Protein AF-A0A926AAW7-F1 (afdb_monomer_lite)

Structure (mmCIF, N/CA/C/O backbone):
data_AF-A0A926AAW7-F1
#
_entry.id   AF-A0A926AAW7-F1
#
loop_
_atom_site.group_PDB
_atom_site.id
_atom_site.type_symbol
_atom_site.label_atom_id
_atom_site.label_alt_id
_atom_site.label_comp_id
_atom_site.label_asym_id
_atom_site.label_entity_id
_atom_site.label_seq_id
_atom_site.pdbx_PDB_ins_code
_atom_site.Cartn_x
_atom_site.Cartn_y
_atom_site.Cartn_z
_atom_site.occupancy
_atom_site.B_iso_or_equiv
_atom_site.auth_seq_id
_atom_site.auth_comp_id
_atom_site.auth_asym_id
_atom_site.auth_atom_id
_atom_site.pdbx_PDB_model_num
ATOM 1 N N . MET A 1 1 ? 45.454 62.150 -31.354 1.00 49.00 1 MET A N 1
ATOM 2 C CA . MET A 1 1 ? 44.481 62.419 -30.270 1.00 49.00 1 MET A CA 1
ATOM 3 C C . MET A 1 1 ? 43.302 61.508 -30.570 1.00 49.00 1 MET A C 1
ATOM 5 O O . MET A 1 1 ? 42.735 61.672 -31.632 1.00 49.00 1 MET A O 1
ATOM 9 N N . ASN A 1 2 ? 42.933 60.481 -29.824 1.00 51.72 2 ASN A N 1
ATOM 10 C CA . ASN A 1 2 ? 43.179 60.120 -28.441 1.00 51.72 2 ASN A CA 1
ATOM 11 C C . ASN A 1 2 ? 42.742 58.647 -28.329 1.00 51.72 2 ASN A C 1
ATOM 13 O O . ASN A 1 2 ? 41.608 58.332 -28.687 1.00 51.72 2 ASN A O 1
ATOM 17 N N . GLU A 1 3 ? 43.632 57.764 -27.886 1.00 59.06 3 GLU A N 1
ATOM 18 C CA . GLU A 1 3 ? 43.263 56.408 -27.477 1.00 59.06 3 GLU A CA 1
ATOM 19 C C . GLU A 1 3 ? 42.429 56.535 -26.195 1.00 59.06 3 GLU A C 1
ATOM 21 O O . GLU A 1 3 ? 42.919 57.036 -25.185 1.00 59.06 3 GLU A O 1
ATOM 26 N N . THR A 1 4 ? 41.173 56.097 -26.214 1.00 60.16 4 THR A N 1
ATOM 27 C CA . THR A 1 4 ? 40.383 55.943 -24.983 1.00 60.16 4 THR A CA 1
ATOM 28 C C . THR A 1 4 ? 39.714 54.581 -24.997 1.00 60.16 4 THR A C 1
ATOM 30 O O . THR A 1 4 ? 38.596 54.421 -25.479 1.00 60.16 4 THR A O 1
ATOM 33 N N . ILE A 1 5 ? 40.442 53.591 -24.481 1.00 65.50 5 ILE A N 1
ATOM 34 C CA . ILE A 1 5 ? 39.928 52.258 -24.162 1.00 65.50 5 ILE A CA 1
ATOM 35 C C . ILE A 1 5 ? 39.313 52.337 -22.750 1.00 65.50 5 ILE A C 1
ATOM 37 O O . ILE A 1 5 ? 40.022 52.713 -21.814 1.00 65.50 5 ILE A O 1
ATOM 41 N N . PRO A 1 6 ? 38.015 52.034 -22.561 1.00 69.62 6 PRO A N 1
ATOM 42 C CA . PRO A 1 6 ? 37.377 52.073 -21.245 1.00 69.62 6 PRO A CA 1
ATOM 43 C C . PRO A 1 6 ? 37.804 50.888 -20.350 1.00 69.62 6 PRO A C 1
ATOM 45 O O . PRO A 1 6 ? 38.154 49.822 -20.862 1.00 69.62 6 PRO A O 1
ATOM 48 N N . PRO A 1 7 ? 37.756 51.036 -19.010 1.00 62.03 7 PRO A N 1
ATOM 49 C CA . PRO A 1 7 ? 38.199 50.002 -18.077 1.00 62.03 7 PRO A CA 1
ATOM 50 C C . PRO A 1 7 ? 37.224 48.817 -18.031 1.00 62.03 7 PRO A C 1
ATOM 52 O O . PRO A 1 7 ? 36.041 48.969 -17.724 1.00 62.03 7 PRO A O 1
ATOM 55 N N . ILE A 1 8 ? 37.736 47.612 -18.285 1.00 57.56 8 ILE A N 1
ATOM 56 C CA . ILE A 1 8 ? 37.006 46.355 -18.086 1.00 57.56 8 ILE A CA 1
ATOM 57 C C . ILE A 1 8 ? 36.943 46.013 -16.590 1.00 57.56 8 ILE A C 1
ATOM 59 O O . ILE A 1 8 ? 37.922 45.586 -15.985 1.00 57.56 8 ILE A O 1
ATOM 63 N N . SER A 1 9 ? 35.768 46.213 -15.992 1.00 62.84 9 SER A N 1
ATOM 64 C CA . SER A 1 9 ? 35.434 45.780 -14.631 1.00 62.84 9 SER A CA 1
ATOM 65 C C . SER A 1 9 ? 35.104 44.283 -14.622 1.00 62.84 9 SER A C 1
ATOM 67 O O . SER A 1 9 ? 34.090 43.868 -15.183 1.00 62.84 9 SER A O 1
ATOM 69 N N . SER A 1 10 ? 35.948 43.455 -13.997 1.00 51.59 10 SER A N 1
ATOM 70 C CA . SER A 1 10 ? 35.697 42.018 -13.820 1.00 51.59 10 SER A CA 1
ATOM 71 C C . SER A 1 10 ? 35.106 41.740 -12.436 1.00 51.59 10 SER A C 1
ATOM 73 O O . SER A 1 10 ? 35.827 41.438 -11.485 1.00 51.59 10 SER A O 1
ATOM 75 N N . ASN A 1 11 ? 33.784 41.832 -12.308 1.00 58.19 11 ASN A N 1
ATOM 76 C CA . ASN A 1 11 ? 33.077 41.358 -11.121 1.00 58.19 11 ASN A CA 1
ATOM 77 C C . ASN A 1 11 ? 32.622 39.912 -11.388 1.00 58.19 11 ASN A C 1
ATOM 79 O O . ASN A 1 11 ? 31.661 39.694 -12.125 1.00 58.19 11 ASN A O 1
ATOM 83 N N . ALA A 1 12 ? 33.347 38.918 -10.867 1.00 51.50 12 ALA A N 1
ATOM 84 C CA . ALA A 1 12 ? 32.986 37.508 -11.032 1.00 51.50 12 ALA A CA 1
ATOM 85 C C . ALA A 1 12 ? 31.943 37.104 -9.966 1.00 51.50 12 ALA A C 1
ATOM 87 O O . ALA A 1 12 ? 32.249 37.169 -8.774 1.00 51.50 12 ALA A O 1
ATOM 88 N N . PRO A 1 13 ? 30.714 36.698 -10.340 1.00 48.50 13 PRO A N 1
ATOM 89 C CA . PRO A 1 13 ? 29.691 36.316 -9.371 1.00 48.50 13 PRO A CA 1
ATOM 90 C C . PRO A 1 13 ? 29.971 34.929 -8.773 1.00 48.50 13 PRO A C 1
ATOM 92 O O . PRO A 1 13 ? 30.281 33.976 -9.489 1.00 48.50 13 PRO A O 1
ATOM 95 N N . THR A 1 14 ? 29.822 34.799 -7.451 1.00 49.03 14 THR A N 1
ATOM 96 C CA . THR A 1 14 ? 29.932 33.519 -6.740 1.00 49.03 14 THR A CA 1
ATOM 97 C C . THR A 1 14 ? 28.691 32.650 -6.991 1.00 49.03 14 THR A C 1
ATOM 99 O O . THR A 1 14 ? 27.561 33.109 -6.788 1.00 49.03 14 THR A O 1
ATOM 102 N N . PRO A 1 15 ? 28.852 31.389 -7.436 1.00 43.06 15 PRO A N 1
ATOM 103 C CA . PRO A 1 15 ? 27.721 30.544 -7.792 1.00 43.06 15 PRO A CA 1
ATOM 104 C C . PRO A 1 15 ? 27.010 30.032 -6.535 1.00 43.06 15 PRO A C 1
ATOM 106 O O . PRO A 1 15 ? 27.546 29.226 -5.777 1.00 43.06 15 PRO A O 1
ATOM 109 N N . LYS A 1 16 ? 25.768 30.478 -6.328 1.00 46.03 16 LYS A N 1
ATOM 110 C CA . LYS A 1 16 ? 24.816 29.814 -5.430 1.00 46.03 16 LYS A CA 1
ATOM 111 C C . LYS A 1 16 ? 24.106 28.735 -6.238 1.00 46.03 16 LYS A C 1
ATOM 113 O O . LYS A 1 16 ? 23.589 29.032 -7.316 1.00 46.03 16 LYS A O 1
ATOM 118 N N . THR A 1 17 ? 24.100 27.494 -5.750 1.00 50.31 17 THR A N 1
ATOM 119 C CA . THR A 1 17 ? 23.393 26.399 -6.421 1.00 50.31 17 THR A CA 1
ATOM 120 C C . THR A 1 17 ? 21.917 26.758 -6.511 1.00 50.31 17 THR A C 1
ATOM 122 O O . THR A 1 17 ? 21.224 26.977 -5.518 1.00 50.31 17 THR A O 1
ATOM 125 N N . SER A 1 18 ? 21.457 26.923 -7.745 1.00 57.91 18 SER A N 1
ATOM 126 C CA . SER A 1 18 ? 20.104 27.353 -8.039 1.00 57.91 18 SER A CA 1
ATOM 127 C C . SER A 1 18 ? 19.141 26.243 -7.641 1.00 57.91 18 SER A C 1
ATOM 129 O O . SER A 1 18 ? 19.350 25.077 -7.971 1.00 57.91 18 SER A O 1
ATOM 131 N N . ALA A 1 19 ? 18.053 26.599 -6.953 1.00 54.19 19 ALA A N 1
ATOM 132 C CA . ALA A 1 19 ? 17.000 25.652 -6.591 1.00 54.19 19 ALA A CA 1
ATOM 133 C C . ALA A 1 19 ? 16.500 24.862 -7.820 1.00 54.19 19 ALA A C 1
ATOM 135 O O . ALA A 1 19 ? 16.151 23.694 -7.694 1.00 54.19 19 ALA A O 1
ATOM 136 N N . LEU A 1 20 ? 16.571 25.450 -9.024 1.00 53.53 20 LEU A N 1
ATOM 137 C CA . LEU A 1 20 ? 16.305 24.772 -10.297 1.00 53.53 20 LEU A CA 1
ATOM 138 C C . LEU A 1 20 ? 17.174 23.530 -10.554 1.00 53.53 20 LEU A C 1
ATOM 140 O O . LEU A 1 20 ? 16.688 22.599 -11.184 1.00 53.53 20 LEU A O 1
ATOM 144 N N . ALA A 1 21 ? 18.422 23.488 -10.084 1.00 49.34 21 ALA A N 1
ATOM 145 C CA . ALA A 1 21 ? 19.291 22.320 -10.228 1.00 49.34 21 ALA A CA 1
ATOM 146 C C . ALA A 1 21 ? 18.891 21.181 -9.272 1.00 49.34 21 ALA A C 1
ATOM 148 O O . ALA A 1 21 ? 18.984 20.008 -9.619 1.00 49.34 21 ALA A O 1
ATOM 149 N N . ILE A 1 22 ? 18.384 21.518 -8.081 1.00 62.69 22 ILE A N 1
ATOM 150 C CA . ILE A 1 22 ? 17.811 20.535 -7.147 1.00 62.69 22 ILE A CA 1
ATOM 151 C C . ILE A 1 22 ? 16.493 20.002 -7.721 1.00 62.69 22 ILE A C 1
ATOM 153 O O . ILE A 1 22 ? 16.264 18.795 -7.738 1.00 62.69 22 ILE A O 1
ATOM 157 N N . TRP A 1 23 ? 15.659 20.882 -8.279 1.00 54.69 23 TRP A N 1
ATOM 158 C CA . TRP A 1 23 ? 14.425 20.486 -8.952 1.00 54.69 23 TRP A CA 1
ATOM 159 C C . TRP A 1 23 ? 14.676 19.684 -10.237 1.00 54.69 23 TRP A C 1
ATOM 161 O O . TRP A 1 23 ? 13.927 18.747 -10.494 1.00 54.69 23 TRP A O 1
ATOM 171 N N . SER A 1 24 ? 15.736 19.955 -11.009 1.00 58.59 24 SER A N 1
ATOM 172 C CA . SER A 1 24 ? 16.095 19.139 -12.181 1.00 58.59 24 SER A CA 1
ATOM 173 C C . SER A 1 24 ? 16.649 17.767 -11.793 1.00 58.59 24 SER A C 1
ATOM 175 O O . SER A 1 24 ? 16.398 16.796 -12.503 1.00 58.59 24 SER A O 1
ATOM 177 N N . LEU A 1 25 ? 17.319 17.655 -10.641 1.00 53.34 25 LEU A N 1
ATOM 178 C CA . LEU A 1 25 ? 17.746 16.375 -10.078 1.00 53.34 25 LEU A CA 1
ATOM 179 C C . LEU A 1 25 ? 16.541 15.547 -9.604 1.00 53.34 25 LEU A C 1
ATOM 181 O O . LEU A 1 25 ? 16.430 14.373 -9.949 1.00 53.34 25 LEU A O 1
ATOM 185 N N . VAL A 1 26 ? 15.599 16.160 -8.879 1.00 61.38 26 VAL A N 1
ATOM 186 C CA . VAL A 1 26 ? 14.383 15.489 -8.383 1.00 61.38 26 VAL A CA 1
ATOM 187 C C . VAL A 1 26 ? 13.452 15.097 -9.536 1.00 61.38 26 VAL A C 1
ATOM 189 O O . VAL A 1 26 ? 12.976 13.964 -9.576 1.00 61.38 26 VAL A O 1
ATOM 192 N N . LEU A 1 27 ? 13.253 15.979 -10.523 1.00 56.03 27 LEU A N 1
ATOM 193 C CA . LEU A 1 27 ? 12.514 15.666 -11.752 1.00 56.03 27 LEU A CA 1
ATOM 194 C C . LEU A 1 27 ? 13.249 14.638 -12.617 1.00 56.03 27 LEU A C 1
ATOM 196 O O . LEU A 1 27 ? 12.598 13.810 -13.241 1.00 56.03 27 LEU A O 1
ATOM 200 N N . GLY A 1 28 ? 14.583 14.640 -12.627 1.00 59.56 28 GLY A N 1
ATOM 201 C CA . GLY A 1 28 ? 15.397 13.627 -13.296 1.00 59.56 28 GLY A CA 1
ATOM 202 C C . GLY A 1 28 ? 15.200 12.234 -12.696 1.00 59.56 28 GLY A C 1
ATOM 203 O O . GLY A 1 28 ? 14.979 11.278 -13.433 1.00 59.56 28 GLY A O 1
ATOM 204 N N . VAL A 1 29 ? 15.187 12.118 -11.365 1.00 59.72 29 VAL A N 1
ATOM 205 C CA . VAL A 1 29 ? 14.943 10.851 -10.651 1.00 59.72 29 VAL A CA 1
ATOM 206 C C . VAL A 1 29 ? 13.483 10.399 -10.788 1.00 59.72 29 VAL A C 1
ATOM 208 O O . VAL A 1 29 ? 13.231 9.229 -11.076 1.00 59.72 29 VAL A O 1
ATOM 211 N N . LEU A 1 30 ? 12.514 11.316 -10.677 1.00 56.84 30 LEU A N 1
ATOM 212 C CA . LEU A 1 30 ? 11.093 11.024 -10.921 1.00 56.84 30 LEU A CA 1
ATOM 213 C C . LEU A 1 30 ? 10.826 10.633 -12.385 1.00 56.84 30 LEU A C 1
ATOM 215 O O . LEU A 1 30 ? 10.019 9.741 -12.640 1.00 56.84 30 LEU A O 1
ATOM 219 N N . SER A 1 31 ? 11.536 11.235 -13.344 1.00 61.53 31 SER A N 1
ATOM 220 C CA . SER A 1 31 ? 11.507 10.859 -14.765 1.00 61.53 31 SER A CA 1
ATOM 221 C C . SER A 1 31 ? 12.069 9.453 -14.987 1.00 61.53 31 SER A C 1
ATOM 223 O O . SER A 1 31 ? 11.506 8.662 -15.741 1.00 61.53 31 SER A O 1
ATOM 225 N N . LEU A 1 32 ? 13.121 9.077 -14.263 1.00 57.56 32 LEU A N 1
ATOM 226 C CA . LEU A 1 32 ? 13.725 7.750 -14.376 1.00 57.56 32 LEU A CA 1
ATOM 227 C C . LEU A 1 32 ? 12.809 6.639 -13.836 1.00 57.56 32 LEU A C 1
ATOM 229 O O . LEU A 1 32 ? 12.783 5.537 -14.385 1.00 57.56 32 LEU A O 1
ATOM 233 N N . VAL A 1 33 ? 12.014 6.937 -12.807 1.00 62.16 33 VAL A N 1
ATOM 234 C CA . VAL A 1 33 ? 11.102 5.976 -12.165 1.00 62.16 33 VAL A CA 1
ATOM 235 C C . VAL A 1 33 ? 9.720 5.938 -12.834 1.00 62.16 33 VAL A C 1
ATOM 237 O O . VAL A 1 33 ? 9.129 4.869 -12.940 1.00 62.16 33 VAL A O 1
ATOM 240 N N . CYS A 1 34 ? 9.214 7.068 -13.338 1.00 53.53 34 CYS A N 1
ATOM 241 C CA . CYS A 1 34 ? 7.868 7.162 -13.922 1.00 53.53 34 CYS A CA 1
ATOM 242 C C . CYS A 1 34 ? 7.856 7.082 -15.466 1.00 53.53 34 CYS A C 1
ATOM 244 O O . CYS A 1 34 ? 6.837 6.747 -16.066 1.00 53.53 34 CYS A O 1
ATOM 246 N N . CYS A 1 35 ? 8.986 7.348 -16.135 1.00 55.28 35 CYS A N 1
ATOM 247 C CA . CYS A 1 35 ? 9.081 7.427 -17.597 1.00 55.28 35 CYS A CA 1
ATOM 248 C C . CYS A 1 35 ? 9.991 6.370 -18.243 1.00 55.28 35 CYS A C 1
ATOM 250 O O . CYS A 1 35 ? 10.025 6.298 -19.461 1.00 55.28 35 CYS A O 1
ATOM 252 N N . SER A 1 36 ? 10.701 5.504 -17.518 1.00 61.09 36 SER A N 1
ATOM 253 C CA . SER A 1 36 ? 11.589 4.508 -18.157 1.00 61.09 36 SER A CA 1
ATOM 254 C C . SER A 1 36 ? 10.846 3.508 -19.055 1.00 61.09 36 SER A C 1
ATOM 256 O O . SER A 1 36 ? 11.377 3.120 -20.090 1.00 61.09 36 SER A O 1
ATOM 258 N N . ILE A 1 37 ? 9.589 3.168 -18.754 1.00 58.25 37 ILE A N 1
ATOM 259 C CA . ILE A 1 37 ? 8.759 2.340 -19.648 1.00 58.25 37 ILE A CA 1
ATOM 260 C C . ILE A 1 37 ? 8.194 3.174 -20.815 1.00 58.25 37 ILE A C 1
ATOM 262 O O . ILE A 1 37 ? 8.219 2.734 -21.963 1.00 58.25 37 ILE A O 1
ATOM 266 N N . PHE A 1 38 ? 7.734 4.403 -20.552 1.00 58.12 38 PHE A N 1
ATOM 267 C CA . PHE A 1 38 ? 7.051 5.240 -21.551 1.00 58.12 38 PHE A CA 1
ATOM 268 C C . PHE A 1 38 ? 7.977 6.069 -22.454 1.00 58.12 38 PHE A C 1
ATOM 270 O O . PHE A 1 38 ? 7.582 6.391 -23.567 1.00 58.12 38 PHE A O 1
ATOM 277 N N . ALA A 1 39 ? 9.196 6.391 -22.026 1.00 59.41 39 ALA A N 1
ATOM 278 C CA . ALA A 1 39 ? 10.195 7.158 -22.777 1.00 59.41 39 ALA A CA 1
ATOM 279 C C . ALA A 1 39 ? 11.191 6.257 -23.525 1.00 59.41 39 ALA A C 1
ATOM 281 O O . ALA A 1 39 ? 11.714 6.656 -24.569 1.00 59.41 39 ALA A O 1
ATOM 282 N N . ALA A 1 40 ? 11.401 5.019 -23.061 1.00 63.50 40 ALA A N 1
ATOM 283 C CA . ALA A 1 40 ? 12.191 4.032 -23.795 1.00 63.50 40 ALA A CA 1
ATOM 284 C C . ALA A 1 40 ? 11.564 3.707 -25.156 1.00 63.50 40 ALA A C 1
ATOM 286 O O . ALA A 1 40 ? 12.272 3.611 -26.156 1.00 63.50 40 ALA A O 1
ATOM 287 N N . VAL A 1 41 ? 10.233 3.600 -25.218 1.00 70.38 41 VAL A N 1
ATOM 288 C CA . VAL A 1 41 ? 9.515 3.273 -26.456 1.00 70.38 41 VAL A CA 1
ATOM 289 C C . VAL A 1 41 ? 9.727 4.353 -27.540 1.00 70.38 41 VAL A C 1
ATOM 291 O O . VAL A 1 41 ? 10.230 4.007 -28.611 1.00 70.38 41 VAL A O 1
ATOM 294 N N . PRO A 1 42 ? 9.476 5.658 -27.299 1.00 68.81 42 PRO A N 1
ATOM 295 C CA . PRO A 1 42 ? 9.828 6.730 -28.230 1.00 68.81 42 PRO A CA 1
ATOM 296 C C . PRO A 1 42 ? 11.318 6.778 -28.569 1.00 68.81 42 PRO A C 1
ATOM 298 O O . PRO A 1 42 ? 11.657 6.984 -29.731 1.00 68.81 42 PRO A O 1
ATOM 301 N N . GLY A 1 43 ? 12.208 6.558 -27.594 1.00 67.62 43 GLY A N 1
ATOM 302 C CA . GLY A 1 43 ? 13.658 6.553 -27.814 1.00 67.62 43 GLY A CA 1
ATOM 303 C C . GLY A 1 43 ? 14.104 5.473 -28.803 1.00 67.62 43 GLY A C 1
ATOM 304 O O . GLY A 1 43 ? 14.821 5.762 -29.763 1.00 67.62 43 GLY A O 1
ATOM 305 N N . VAL A 1 44 ? 13.605 4.244 -28.640 1.00 76.81 44 VAL A N 1
ATOM 306 C CA . VAL A 1 44 ? 13.887 3.119 -29.546 1.00 76.81 44 VAL A CA 1
ATOM 307 C C . VAL A 1 44 ? 13.284 3.362 -30.934 1.00 76.81 44 VAL A C 1
ATOM 309 O O . VAL A 1 44 ? 13.948 3.109 -31.944 1.00 76.81 44 VAL A O 1
ATOM 312 N N . ILE A 1 45 ? 12.062 3.904 -31.006 1.00 79.38 45 ILE A N 1
ATOM 313 C CA . ILE A 1 45 ? 11.384 4.219 -32.275 1.00 79.38 45 ILE A CA 1
ATOM 314 C C . ILE A 1 45 ? 12.130 5.325 -33.038 1.00 79.38 45 ILE A C 1
ATOM 316 O O . ILE A 1 45 ? 12.408 5.182 -34.233 1.00 79.38 45 ILE A O 1
ATOM 320 N N . CYS A 1 46 ? 12.480 6.423 -32.364 1.00 80.44 46 CYS A N 1
ATOM 321 C CA . CYS A 1 46 ? 13.223 7.536 -32.951 1.00 80.44 46 CYS A CA 1
ATOM 322 C C . CYS A 1 46 ? 14.627 7.106 -33.389 1.00 80.44 46 CYS A C 1
ATOM 324 O O . CYS A 1 46 ? 15.059 7.485 -34.478 1.00 80.44 46 CYS A O 1
ATOM 326 N N . GLY A 1 47 ? 15.300 6.255 -32.608 1.00 76.00 47 GLY A N 1
ATOM 327 C CA . GLY A 1 47 ? 16.608 5.705 -32.963 1.00 76.00 47 GLY A CA 1
ATOM 328 C C . GLY A 1 47 ? 16.574 4.866 -34.245 1.00 76.00 47 GLY A C 1
ATOM 329 O O . GLY A 1 47 ? 17.386 5.086 -35.144 1.00 76.00 47 GLY A O 1
ATOM 330 N N . HIS A 1 48 ? 15.585 3.978 -34.405 1.00 83.50 48 HIS A N 1
ATOM 331 C CA . HIS A 1 48 ? 15.428 3.196 -35.641 1.00 83.50 48 HIS A CA 1
ATOM 332 C C . HIS A 1 48 ? 15.083 4.074 -36.853 1.00 83.50 48 HIS A C 1
ATOM 334 O O . HIS A 1 48 ? 15.633 3.870 -37.938 1.00 83.50 48 HIS A O 1
ATOM 340 N N . LYS A 1 49 ? 14.223 5.092 -36.686 1.00 82.19 49 LYS A N 1
ATOM 341 C CA . LYS A 1 49 ? 13.910 6.049 -37.764 1.00 82.19 49 LYS A CA 1
ATOM 342 C C . LYS A 1 49 ? 15.127 6.885 -38.168 1.00 82.19 49 LYS A C 1
ATOM 344 O O . LYS A 1 49 ? 15.321 7.114 -39.361 1.00 82.19 49 LYS A O 1
ATOM 349 N N . ALA A 1 50 ? 15.959 7.304 -37.215 1.00 79.69 50 ALA A N 1
ATOM 350 C CA . ALA A 1 50 ? 17.210 8.008 -37.494 1.00 79.69 50 ALA A CA 1
ATOM 351 C C . ALA A 1 50 ? 18.183 7.123 -38.290 1.00 79.69 50 ALA A C 1
ATOM 353 O O . ALA A 1 50 ? 18.690 7.550 -39.327 1.00 79.69 50 ALA A O 1
ATOM 354 N N . LEU A 1 51 ? 18.357 5.860 -37.886 1.00 79.62 51 LEU A N 1
ATOM 355 C CA . LEU A 1 51 ? 19.162 4.883 -38.627 1.00 79.62 51 LEU A CA 1
ATOM 356 C C . LEU A 1 51 ? 18.625 4.619 -40.040 1.00 79.62 51 LEU A C 1
ATOM 358 O O . LEU A 1 51 ? 19.412 4.539 -40.983 1.00 79.62 51 LEU A O 1
ATOM 362 N N . SER A 1 52 ? 17.302 4.545 -40.213 1.00 82.62 52 SER A N 1
ATOM 363 C CA . SER A 1 52 ? 16.687 4.405 -41.537 1.00 82.62 52 SER A CA 1
ATOM 364 C C . SER A 1 52 ? 16.922 5.630 -42.426 1.00 82.62 52 SER A C 1
ATOM 366 O O . SER A 1 52 ? 17.152 5.463 -43.621 1.00 82.62 52 SER A O 1
ATOM 368 N N . ARG A 1 53 ? 16.886 6.852 -41.874 1.00 82.44 53 ARG A N 1
ATOM 369 C CA . ARG A 1 53 ? 17.175 8.085 -42.628 1.00 82.44 53 ARG A CA 1
ATOM 370 C C . ARG A 1 53 ? 18.640 8.156 -43.056 1.00 82.44 53 ARG A C 1
ATOM 372 O O . ARG A 1 53 ? 18.889 8.441 -44.219 1.00 82.44 53 ARG A O 1
ATOM 379 N N . ILE A 1 54 ? 19.573 7.820 -42.161 1.00 83.31 54 ILE A N 1
ATOM 380 C CA . ILE A 1 54 ? 21.020 7.791 -42.453 1.00 83.31 54 ILE A CA 1
ATOM 381 C C . ILE A 1 54 ? 21.352 6.729 -43.515 1.00 83.31 54 ILE A C 1
ATOM 383 O O . ILE A 1 54 ? 22.175 6.955 -44.397 1.00 83.31 54 ILE A O 1
ATOM 387 N N . LYS A 1 55 ? 20.692 5.563 -43.476 1.00 81.38 55 LYS A N 1
ATOM 388 C CA . LYS A 1 55 ? 20.878 4.523 -44.502 1.00 81.38 55 LYS A CA 1
ATOM 389 C C . LYS A 1 55 ? 20.382 4.976 -45.883 1.00 81.38 55 LYS A C 1
ATOM 391 O O . LYS A 1 55 ? 21.014 4.655 -46.883 1.00 81.38 55 LYS A O 1
ATOM 396 N N . ASN A 1 56 ? 19.274 5.718 -45.937 1.00 87.44 56 ASN A N 1
ATOM 397 C CA . ASN A 1 56 ? 18.636 6.138 -47.190 1.00 87.44 56 ASN A CA 1
ATOM 398 C C . ASN A 1 56 ? 19.169 7.472 -47.745 1.00 87.44 56 ASN A C 1
ATOM 400 O O . ASN A 1 56 ? 18.765 7.880 -48.829 1.00 87.44 56 ASN A O 1
ATOM 404 N N . SER A 1 57 ? 20.064 8.164 -47.037 1.00 81.12 57 SER A N 1
ATOM 405 C CA . SER A 1 57 ? 20.507 9.518 -47.392 1.00 81.12 57 SER A CA 1
ATOM 406 C C . SER A 1 57 ? 21.668 9.600 -48.388 1.00 81.12 57 SER A C 1
ATOM 408 O O . SER A 1 57 ? 22.217 10.681 -48.549 1.00 81.12 57 SER A O 1
ATOM 410 N N . MET A 1 58 ? 22.082 8.496 -49.026 1.00 77.25 58 MET A N 1
ATOM 411 C CA . MET A 1 58 ? 23.163 8.461 -50.036 1.00 77.25 58 MET A CA 1
ATOM 412 C C . MET A 1 58 ? 24.421 9.286 -49.662 1.00 77.25 58 MET A C 1
ATOM 414 O O . MET A 1 58 ? 24.990 9.975 -50.501 1.00 77.25 58 MET A O 1
ATOM 418 N N . GLY A 1 59 ? 24.840 9.249 -48.390 1.00 77.56 59 GLY A N 1
ATOM 419 C CA . GLY A 1 59 ? 26.022 9.973 -47.890 1.00 77.56 59 GLY A CA 1
ATOM 420 C C . GLY A 1 59 ? 25.798 11.418 -47.413 1.00 77.56 59 GLY A C 1
ATOM 421 O O . GLY A 1 59 ? 26.751 12.039 -46.962 1.00 77.56 59 GLY A O 1
ATOM 422 N N . ILE A 1 60 ? 24.569 11.950 -47.458 1.00 77.12 60 ILE A N 1
ATOM 423 C CA . ILE A 1 60 ? 24.251 13.334 -47.040 1.00 77.12 60 ILE A CA 1
ATOM 424 C C . ILE A 1 60 ? 24.200 13.494 -45.509 1.00 77.12 60 ILE A C 1
ATOM 426 O O . ILE A 1 60 ? 24.521 14.558 -44.987 1.00 77.12 60 ILE A O 1
ATOM 430 N N . LEU A 1 61 ? 23.777 12.459 -44.773 1.00 79.88 61 LEU A N 1
ATOM 431 C CA . LEU A 1 61 ? 23.714 12.478 -43.309 1.00 79.88 61 LEU A CA 1
ATOM 432 C C . LEU A 1 61 ? 24.815 11.592 -42.714 1.00 79.88 61 LEU A C 1
ATOM 434 O O . LEU A 1 61 ? 24.877 10.395 -42.998 1.00 79.88 61 LEU A O 1
ATOM 438 N N . GLU A 1 62 ? 25.630 12.166 -41.832 1.00 79.94 62 GLU A N 1
ATOM 439 C CA . GLU A 1 62 ? 26.595 11.454 -40.988 1.00 79.94 62 GLU A CA 1
ATOM 440 C C . GLU A 1 62 ? 26.019 11.247 -39.569 1.00 79.94 62 GLU A C 1
ATOM 442 O O . GLU A 1 62 ? 25.016 11.857 -39.201 1.00 79.94 62 GLU A O 1
ATOM 447 N N . GLY A 1 63 ? 26.610 10.364 -38.755 1.00 80.44 63 GLY A N 1
ATOM 448 C CA . GLY A 1 63 ? 26.162 10.132 -37.367 1.00 80.44 63 GLY A CA 1
ATOM 449 C C . GLY A 1 63 ? 25.634 8.727 -37.064 1.00 80.44 63 GLY A C 1
ATOM 450 O O . GLY A 1 63 ? 25.004 8.505 -36.030 1.00 80.44 63 GLY A O 1
ATOM 451 N N . ARG A 1 64 ? 25.921 7.737 -37.921 1.00 80.94 64 ARG A N 1
ATOM 452 C CA . ARG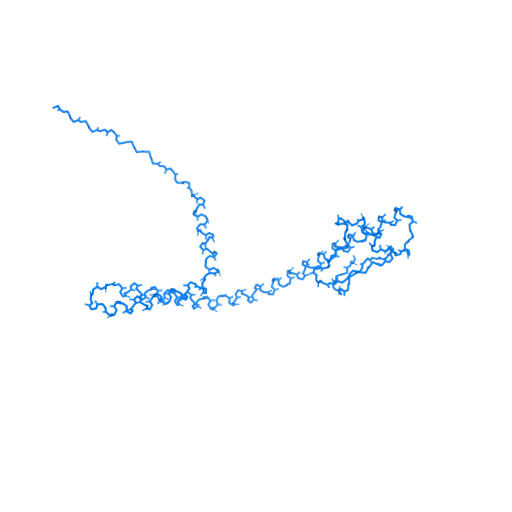 A 1 64 ? 25.539 6.331 -37.688 1.00 80.94 64 ARG A CA 1
ATOM 453 C C . ARG A 1 64 ? 26.066 5.788 -36.353 1.00 80.94 64 ARG A C 1
ATOM 455 O O . ARG A 1 64 ? 25.333 5.090 -35.660 1.00 80.94 64 ARG A O 1
ATOM 462 N N . GLY A 1 65 ? 27.301 6.134 -35.979 1.00 83.38 65 GLY A N 1
ATOM 463 C CA . GLY A 1 65 ? 27.889 5.741 -34.692 1.00 83.38 65 GLY A CA 1
ATOM 464 C C . GLY A 1 65 ? 27.122 6.307 -33.494 1.00 83.38 65 GLY A C 1
ATOM 465 O O . GLY A 1 65 ? 26.852 5.576 -32.545 1.00 83.38 65 GLY A O 1
ATOM 466 N N . LEU A 1 66 ? 26.685 7.568 -33.588 1.00 81.69 66 LEU A N 1
ATOM 467 C CA . LEU A 1 66 ? 25.893 8.242 -32.555 1.00 81.69 66 LEU A CA 1
ATOM 468 C C . LEU A 1 66 ? 24.486 7.635 -32.414 1.00 81.69 66 LEU A C 1
ATOM 470 O O . LEU A 1 66 ? 23.987 7.458 -31.306 1.00 81.69 66 LEU A O 1
ATOM 474 N N . ALA A 1 67 ? 23.850 7.261 -33.529 1.00 76.25 67 ALA A N 1
ATOM 475 C CA . ALA A 1 67 ? 22.550 6.590 -33.496 1.00 76.25 67 ALA A CA 1
ATOM 476 C C . ALA A 1 67 ? 22.637 5.176 -32.883 1.00 76.25 67 ALA A C 1
ATOM 478 O O . ALA A 1 67 ? 21.758 4.775 -32.120 1.00 76.25 67 ALA A O 1
ATOM 479 N N . ILE A 1 68 ? 23.705 4.427 -33.181 1.00 84.88 68 ILE A N 1
ATOM 480 C C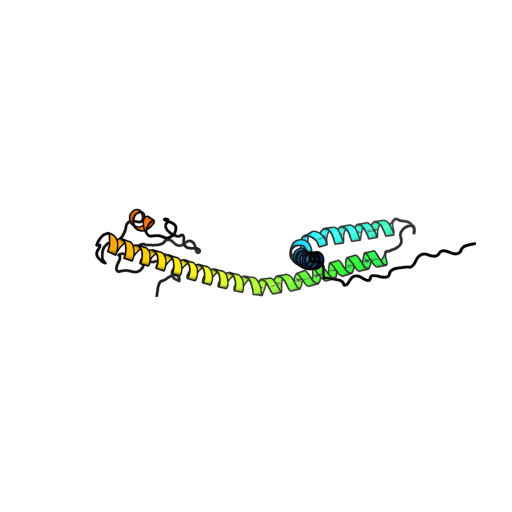A . ILE A 1 68 ? 23.929 3.085 -32.621 1.00 84.88 68 ILE A CA 1
ATOM 481 C C . ILE A 1 68 ? 24.234 3.164 -31.121 1.00 84.88 68 ILE A C 1
ATOM 483 O O . ILE A 1 68 ? 23.644 2.405 -30.355 1.00 84.88 68 ILE A O 1
ATOM 487 N N . SER A 1 69 ? 25.091 4.089 -30.675 1.00 84.56 69 SER A N 1
ATOM 488 C CA . SER A 1 69 ? 25.401 4.238 -29.246 1.00 84.56 69 SER A CA 1
ATOM 489 C C . SER A 1 69 ? 24.165 4.627 -28.424 1.00 84.56 69 SER A C 1
ATOM 491 O O . SER A 1 69 ? 23.964 4.090 -27.331 1.00 84.56 69 SER A O 1
ATOM 493 N N . GLY A 1 70 ? 23.287 5.474 -28.974 1.00 78.50 70 GLY A N 1
ATOM 494 C CA . GLY A 1 70 ? 21.994 5.820 -28.374 1.00 78.50 70 GLY A CA 1
ATOM 495 C C . GLY A 1 70 ? 21.054 4.618 -28.216 1.00 78.50 70 GLY A C 1
ATOM 496 O O . GLY A 1 70 ? 20.472 4.421 -27.146 1.00 78.50 70 GLY A O 1
ATOM 497 N N . LEU A 1 71 ? 20.941 3.769 -29.244 1.00 80.50 71 LEU A N 1
ATOM 498 C CA . LEU A 1 71 ? 20.150 2.535 -29.167 1.00 80.50 71 LEU A CA 1
ATOM 499 C C . LEU A 1 71 ? 20.737 1.527 -28.172 1.00 80.50 71 LEU A C 1
ATOM 501 O O . LEU A 1 71 ? 19.994 0.975 -27.364 1.00 80.50 71 LEU A O 1
ATOM 505 N N . VAL A 1 72 ? 22.055 1.310 -28.191 1.00 88.19 72 VAL A N 1
ATOM 506 C CA . VAL A 1 72 ? 22.730 0.367 -27.282 1.00 88.19 72 VAL A CA 1
ATOM 507 C C . VAL A 1 72 ? 22.566 0.798 -25.824 1.00 88.19 72 VAL A C 1
ATOM 509 O O . VAL A 1 72 ? 22.199 -0.024 -24.988 1.00 88.19 72 VAL A O 1
ATOM 512 N N . THR A 1 73 ? 22.752 2.086 -25.521 1.00 84.88 73 THR A N 1
ATOM 513 C CA . THR A 1 73 ? 22.560 2.621 -24.160 1.00 84.88 73 THR A CA 1
ATOM 514 C C . THR A 1 73 ? 21.110 2.449 -23.697 1.00 84.88 73 THR A C 1
ATOM 516 O O . THR A 1 73 ? 20.866 2.085 -22.548 1.00 84.88 73 THR A O 1
ATOM 519 N N . SER A 1 74 ? 20.143 2.631 -24.605 1.00 79.62 74 SER A N 1
ATOM 520 C CA . SER A 1 74 ? 18.718 2.425 -24.316 1.00 79.62 74 SER A CA 1
ATOM 521 C C . SER A 1 74 ? 18.397 0.957 -24.013 1.00 79.62 74 SER A C 1
ATOM 523 O O . SER A 1 74 ? 17.758 0.670 -23.004 1.00 79.62 74 SER A O 1
ATOM 525 N N . TYR A 1 75 ? 18.875 0.013 -24.832 1.00 84.38 75 TYR A N 1
ATOM 526 C CA . TYR A 1 75 ? 18.672 -1.420 -24.587 1.00 84.38 75 TYR A CA 1
ATOM 527 C C . TYR A 1 75 ? 19.362 -1.909 -23.317 1.00 84.38 75 TYR A C 1
ATOM 529 O O . TYR A 1 75 ? 18.781 -2.713 -22.593 1.00 84.38 75 TYR A O 1
ATOM 537 N N . LEU A 1 76 ? 20.563 -1.408 -23.013 1.00 88.38 76 LEU A N 1
ATOM 538 C CA . LEU A 1 76 ? 21.249 -1.727 -21.765 1.00 88.38 76 LEU A CA 1
ATOM 539 C C . LEU A 1 76 ? 20.458 -1.218 -20.552 1.00 88.38 76 LEU A C 1
ATOM 541 O O . LEU A 1 76 ? 20.281 -1.955 -19.586 1.00 88.38 76 LEU A O 1
ATOM 545 N N . GLY A 1 77 ? 19.920 0.002 -20.626 1.00 82.69 77 GLY A N 1
ATOM 546 C CA . GLY A 1 77 ? 19.037 0.549 -19.595 1.00 82.69 77 GLY A CA 1
ATOM 547 C C . GLY A 1 77 ? 17.775 -0.293 -19.392 1.00 82.69 77 GLY A C 1
ATOM 548 O O . GLY A 1 77 ? 17.429 -0.604 -18.254 1.00 82.69 77 GLY A O 1
ATOM 549 N N . ILE A 1 78 ? 17.125 -0.727 -20.479 1.00 84.69 78 ILE A N 1
ATOM 550 C CA . ILE A 1 78 ? 15.953 -1.616 -20.416 1.00 84.69 78 ILE A CA 1
ATOM 551 C C . ILE A 1 78 ? 16.334 -2.972 -19.811 1.00 84.69 78 ILE A C 1
ATOM 553 O O . ILE A 1 78 ? 15.639 -3.450 -18.920 1.00 84.69 78 ILE A O 1
ATOM 557 N N . ALA A 1 79 ? 17.440 -3.580 -20.250 1.00 87.50 79 ALA A N 1
ATOM 558 C CA . ALA A 1 79 ? 17.904 -4.864 -19.731 1.00 87.50 79 ALA A CA 1
ATOM 559 C C . ALA A 1 79 ? 18.148 -4.790 -18.218 1.00 87.50 79 ALA A C 1
ATOM 561 O O . ALA A 1 79 ? 17.636 -5.621 -17.476 1.00 87.50 79 ALA A O 1
ATOM 562 N N . LEU A 1 80 ? 18.847 -3.754 -17.743 1.00 87.62 80 LEU A N 1
ATOM 563 C CA . LEU A 1 80 ? 19.064 -3.536 -16.312 1.00 87.62 80 LEU A CA 1
ATOM 564 C C . LEU A 1 80 ? 17.748 -3.298 -15.560 1.00 87.62 80 LEU A C 1
ATOM 566 O O . LEU A 1 80 ? 17.542 -3.885 -14.500 1.00 87.62 80 LEU A O 1
ATOM 570 N N . ALA A 1 81 ? 16.834 -2.493 -16.107 1.00 84.62 81 ALA A N 1
ATOM 571 C CA . ALA A 1 81 ? 15.533 -2.238 -15.494 1.00 84.62 81 ALA A CA 1
ATOM 572 C C . ALA A 1 81 ? 14.707 -3.526 -15.329 1.00 84.62 81 ALA A C 1
ATOM 574 O O . ALA A 1 81 ? 14.113 -3.737 -14.273 1.00 84.62 81 ALA A O 1
ATOM 575 N N . VAL A 1 82 ? 14.730 -4.418 -16.326 1.00 88.69 82 VAL A N 1
ATOM 576 C CA . VAL A 1 82 ? 14.037 -5.717 -16.286 1.00 88.69 82 VAL A CA 1
ATOM 577 C C . VAL A 1 82 ? 14.543 -6.613 -15.151 1.00 88.69 82 VAL A C 1
ATOM 579 O O . VAL A 1 82 ? 13.752 -7.378 -14.614 1.00 88.69 82 VAL A O 1
ATOM 582 N N . PHE A 1 83 ? 15.809 -6.508 -14.735 1.00 90.12 83 PHE A N 1
ATOM 583 C CA . PHE A 1 83 ? 16.331 -7.275 -13.594 1.00 90.12 83 PHE A CA 1
ATOM 584 C C . PHE A 1 83 ? 16.152 -6.553 -12.252 1.00 90.12 83 PHE A C 1
ATOM 586 O O . PHE A 1 83 ? 15.739 -7.162 -11.265 1.00 90.12 83 PHE A O 1
ATOM 593 N N . ILE A 1 84 ? 16.439 -5.252 -12.199 1.00 89.25 84 ILE A N 1
ATOM 594 C CA . ILE A 1 84 ? 16.466 -4.490 -10.945 1.00 89.25 84 ILE A CA 1
ATOM 595 C C . ILE A 1 84 ? 15.055 -4.191 -10.425 1.00 89.25 84 ILE A C 1
ATOM 597 O O . ILE A 1 84 ? 14.809 -4.326 -9.228 1.00 89.25 84 ILE A O 1
ATOM 601 N N . ILE A 1 85 ? 14.109 -3.823 -11.295 1.00 88.69 85 ILE A N 1
ATOM 602 C CA . ILE A 1 85 ? 12.739 -3.481 -10.879 1.00 88.69 85 ILE A CA 1
ATOM 603 C C . ILE A 1 85 ? 12.045 -4.650 -10.159 1.00 88.69 85 ILE A C 1
ATOM 605 O O . ILE A 1 85 ? 11.586 -4.437 -9.035 1.00 88.69 85 ILE A O 1
ATOM 609 N N . PRO A 1 86 ? 11.968 -5.879 -10.713 1.00 90.88 86 PRO A N 1
ATOM 610 C CA . PRO A 1 86 ? 11.317 -6.979 -10.004 1.00 90.88 86 PRO A CA 1
ATOM 611 C C . PRO A 1 86 ? 12.059 -7.365 -8.722 1.00 90.88 86 PRO A C 1
ATOM 613 O O . PRO A 1 86 ? 11.403 -7.676 -7.732 1.00 90.88 86 PRO A O 1
ATOM 616 N N . MET A 1 87 ? 13.396 -7.285 -8.694 1.00 92.75 87 MET A N 1
ATOM 617 C CA . MET A 1 87 ? 14.180 -7.526 -7.477 1.00 92.75 87 MET A CA 1
ATOM 618 C C . MET A 1 87 ? 13.818 -6.533 -6.361 1.00 92.75 87 MET A C 1
ATOM 620 O O . MET A 1 87 ? 13.614 -6.938 -5.217 1.00 92.75 87 MET A O 1
ATOM 624 N N . LEU A 1 88 ? 13.683 -5.244 -6.684 1.00 90.50 88 LEU A N 1
ATOM 625 C CA . LEU A 1 88 ? 13.262 -4.227 -5.719 1.00 90.50 88 LEU A CA 1
ATOM 626 C C . LEU A 1 88 ? 11.809 -4.425 -5.278 1.00 90.50 88 LEU A C 1
ATOM 628 O O . LEU A 1 88 ? 11.524 -4.357 -4.083 1.00 90.50 88 LEU A O 1
ATOM 632 N N . LEU A 1 89 ? 10.895 -4.709 -6.210 1.00 88.94 89 LEU A N 1
ATOM 633 C CA . LEU A 1 89 ? 9.484 -4.953 -5.893 1.00 88.94 89 LEU A CA 1
ATOM 634 C C . LEU A 1 89 ? 9.298 -6.189 -5.006 1.00 88.94 89 LEU A C 1
ATOM 636 O O . LEU A 1 89 ? 8.496 -6.146 -4.075 1.00 88.94 89 LEU A O 1
ATOM 640 N N . ALA A 1 90 ? 10.077 -7.250 -5.230 1.00 91.12 90 ALA A N 1
ATOM 641 C CA . ALA A 1 90 ? 10.048 -8.454 -4.404 1.00 91.12 90 ALA A CA 1
ATOM 642 C C . ALA A 1 90 ? 10.359 -8.165 -2.924 1.00 91.12 90 ALA A C 1
ATOM 644 O O . ALA A 1 90 ? 9.801 -8.817 -2.046 1.00 91.12 90 ALA A O 1
ATOM 645 N N . ILE A 1 91 ? 11.202 -7.167 -2.638 1.00 90.00 91 ILE A N 1
ATOM 646 C CA . ILE A 1 91 ? 11.530 -6.737 -1.269 1.00 90.00 91 ILE A CA 1
ATOM 647 C C . ILE A 1 91 ? 10.529 -5.682 -0.768 1.00 90.00 91 ILE A C 1
ATOM 649 O O . ILE A 1 91 ? 10.096 -5.719 0.385 1.00 90.00 91 ILE A O 1
ATOM 653 N N . ALA A 1 92 ? 10.141 -4.736 -1.624 1.00 80.50 92 ALA A N 1
ATOM 654 C CA . ALA A 1 92 ? 9.305 -3.602 -1.246 1.00 80.50 92 ALA A CA 1
ATOM 655 C C . ALA A 1 92 ? 7.855 -4.001 -0.934 1.00 80.50 92 ALA A C 1
ATOM 657 O O . ALA A 1 92 ? 7.303 -3.542 0.065 1.00 80.50 92 ALA A O 1
ATOM 658 N N . ILE A 1 93 ? 7.243 -4.874 -1.743 1.00 88.75 93 ILE A N 1
ATOM 659 C CA . ILE A 1 93 ? 5.844 -5.301 -1.580 1.00 88.75 93 ILE A CA 1
ATOM 660 C C . ILE A 1 93 ? 5.586 -5.932 -0.201 1.00 88.75 93 ILE A C 1
ATOM 662 O O . ILE A 1 93 ? 4.697 -5.442 0.500 1.00 88.75 93 ILE A O 1
ATOM 666 N N . PRO A 1 94 ? 6.325 -6.969 0.250 1.00 86.12 94 PRO A N 1
ATOM 667 C CA . PRO A 1 94 ? 6.039 -7.593 1.541 1.00 86.12 94 PRO A CA 1
ATOM 668 C C . PRO A 1 94 ? 6.276 -6.635 2.712 1.00 86.12 94 PRO A C 1
ATOM 670 O O . PRO A 1 94 ? 5.511 -6.654 3.675 1.00 86.12 94 PRO A O 1
ATOM 673 N N . ASN A 1 95 ? 7.287 -5.766 2.626 1.00 80.56 95 ASN A N 1
ATOM 674 C CA . ASN A 1 95 ? 7.543 -4.759 3.653 1.00 80.56 95 ASN A CA 1
ATOM 675 C C . ASN A 1 95 ? 6.415 -3.723 3.719 1.00 80.56 95 ASN A C 1
ATOM 677 O O . ASN A 1 95 ? 5.960 -3.382 4.809 1.00 80.56 95 ASN A O 1
ATOM 681 N N . PHE A 1 96 ? 5.906 -3.276 2.569 1.00 80.19 96 PHE A N 1
ATOM 682 C CA . PHE A 1 96 ? 4.785 -2.343 2.505 1.00 80.19 96 PHE A CA 1
ATOM 683 C C . PHE A 1 96 ? 3.480 -2.960 3.024 1.00 80.19 96 PHE A C 1
ATOM 685 O O . PHE A 1 96 ? 2.768 -2.326 3.800 1.00 80.19 96 PHE A O 1
ATOM 692 N N . VAL A 1 97 ? 3.178 -4.211 2.656 1.00 85.94 97 VAL A N 1
ATOM 693 C CA . VAL A 1 97 ? 1.980 -4.923 3.135 1.00 85.94 97 VAL A CA 1
ATOM 694 C C . VAL A 1 97 ? 2.016 -5.092 4.656 1.00 85.94 97 VAL A C 1
ATOM 696 O O . VAL A 1 97 ? 1.040 -4.761 5.326 1.00 85.94 97 VAL A O 1
ATOM 699 N N . LYS A 1 98 ? 3.153 -5.518 5.221 1.00 80.00 98 LYS A N 1
ATOM 700 C CA . LYS A 1 98 ? 3.327 -5.646 6.679 1.00 80.00 98 LYS A CA 1
ATOM 701 C C . LYS A 1 98 ? 3.217 -4.301 7.400 1.00 80.00 98 LYS A C 1
ATOM 703 O O . LYS A 1 98 ? 2.572 -4.209 8.446 1.00 80.00 98 LYS A O 1
ATOM 708 N N . ALA A 1 99 ? 3.821 -3.251 6.838 1.00 75.25 99 ALA A N 1
ATOM 709 C CA . ALA A 1 99 ? 3.729 -1.900 7.385 1.00 75.25 99 ALA A CA 1
ATOM 710 C C . ALA A 1 99 ? 2.277 -1.402 7.395 1.00 75.25 99 ALA A C 1
ATOM 712 O O . ALA A 1 99 ? 1.826 -0.832 8.389 1.00 75.25 99 ALA A O 1
ATOM 713 N N . ARG A 1 100 ? 1.519 -1.681 6.328 1.00 86.12 100 ARG A N 1
ATOM 714 C CA . ARG A 1 100 ? 0.094 -1.355 6.244 1.00 86.12 100 ARG A CA 1
ATOM 715 C C . ARG A 1 100 ? -0.740 -2.121 7.271 1.00 86.12 100 ARG A C 1
ATOM 717 O O . ARG A 1 100 ? -1.543 -1.483 7.939 1.00 86.12 100 ARG A O 1
ATOM 724 N N . GLU A 1 101 ? -0.545 -3.432 7.435 1.00 87.44 101 GLU A N 1
ATOM 725 C CA . GLU A 1 101 ? -1.270 -4.233 8.444 1.00 87.44 101 GLU A CA 1
ATOM 726 C C . GLU A 1 101 ? -1.017 -3.690 9.859 1.00 87.44 101 GLU A C 1
ATOM 728 O O . GLU A 1 101 ? -1.948 -3.481 10.633 1.00 87.44 101 GLU A O 1
ATOM 733 N N . THR A 1 102 ? 0.241 -3.359 10.166 1.00 87.00 102 THR A N 1
ATOM 734 C CA . THR A 1 102 ? 0.622 -2.761 11.454 1.00 87.00 102 THR A CA 1
ATOM 735 C C . THR A 1 102 ? -0.040 -1.399 11.663 1.00 87.00 102 THR A C 1
ATOM 737 O O . THR A 1 102 ? -0.594 -1.131 12.727 1.00 87.00 102 THR A O 1
ATOM 740 N N . ALA A 1 103 ? -0.032 -0.538 10.643 1.00 85.56 103 ALA A N 1
ATOM 741 C CA . ALA A 1 103 ? -0.676 0.769 10.709 1.00 85.56 103 ALA A CA 1
ATOM 742 C C . ALA A 1 103 ? -2.200 0.655 10.869 1.00 85.56 103 ALA A C 1
ATOM 744 O O . ALA A 1 103 ? -2.791 1.395 11.653 1.00 85.56 103 ALA A O 1
ATOM 745 N N . GLN A 1 104 ? -2.834 -0.296 10.174 1.00 91.62 104 GLN A N 1
ATOM 746 C CA . GLN A 1 104 ? -4.263 -0.575 10.303 1.00 91.62 104 GLN A CA 1
ATOM 747 C C . GLN A 1 104 ? -4.614 -1.067 11.712 1.00 91.62 104 GLN A C 1
ATOM 749 O O . GLN A 1 104 ? -5.572 -0.562 12.297 1.00 91.62 104 GLN A O 1
ATOM 754 N N . LYS A 1 105 ? -3.814 -1.978 12.284 1.00 90.00 105 LYS A N 1
ATOM 755 C CA . LYS A 1 105 ? -3.969 -2.428 13.674 1.00 90.00 105 LYS A CA 1
ATOM 756 C C . LYS A 1 105 ? -3.846 -1.262 14.649 1.00 90.00 105 LYS A C 1
ATOM 758 O O . LYS A 1 105 ? -4.730 -1.065 15.474 1.00 90.00 105 LYS A O 1
ATOM 763 N N . ASN A 1 106 ? -2.796 -0.454 14.521 1.00 89.81 106 ASN A N 1
ATOM 764 C CA . ASN A 1 106 ? -2.555 0.674 15.421 1.00 89.81 106 ASN A CA 1
ATOM 765 C C . ASN A 1 106 ? -3.654 1.743 15.318 1.00 89.81 106 ASN A C 1
ATOM 767 O O . ASN A 1 106 ? -4.120 2.243 16.337 1.00 89.81 106 ASN A O 1
ATOM 771 N N . GLY A 1 107 ? -4.111 2.058 14.103 1.00 91.31 107 GLY A N 1
ATOM 772 C CA . GLY A 1 107 ? -5.239 2.965 13.889 1.00 91.31 107 GLY A CA 1
ATOM 773 C C . GLY A 1 107 ? -6.532 2.424 14.496 1.00 91.31 107 GLY A C 1
ATOM 774 O O . GLY A 1 107 ? -7.242 3.154 15.180 1.00 91.31 107 GLY A O 1
ATOM 775 N N . CYS A 1 108 ? -6.803 1.127 14.324 1.00 93.94 108 CYS A N 1
ATOM 776 C CA . CYS A 1 108 ? -7.970 0.488 14.920 1.00 93.94 108 CYS A CA 1
ATOM 777 C C . CYS A 1 108 ? -7.929 0.519 16.452 1.00 93.94 108 CYS A C 1
ATOM 779 O O . CYS A 1 108 ? -8.920 0.883 17.072 1.00 93.94 108 CYS A O 1
ATOM 781 N N . ILE A 1 109 ? -6.789 0.184 17.056 1.00 92.75 109 ILE A N 1
ATOM 782 C CA . ILE A 1 109 ? -6.595 0.227 18.511 1.00 92.75 109 ILE A CA 1
ATOM 783 C C . ILE A 1 109 ? -6.808 1.649 19.043 1.00 92.75 109 ILE A C 1
ATOM 785 O O . ILE A 1 109 ? -7.461 1.832 20.065 1.00 92.75 109 ILE A O 1
ATOM 789 N N . ASN A 1 110 ? -6.308 2.670 18.345 1.00 92.75 110 ASN A N 1
ATOM 790 C CA . ASN A 1 110 ? -6.522 4.059 18.750 1.00 92.75 110 ASN A CA 1
ATOM 791 C C . ASN A 1 110 ? -8.004 4.459 18.683 1.00 92.75 110 ASN A C 1
ATOM 793 O O . ASN A 1 110 ? -8.491 5.124 19.594 1.00 92.75 110 ASN A O 1
ATOM 797 N N . ASN A 1 111 ? -8.733 4.009 17.658 1.00 92.88 111 ASN A N 1
ATOM 798 C CA . ASN A 1 111 ? -10.178 4.219 17.566 1.00 92.88 111 ASN A CA 1
ATOM 799 C C . ASN A 1 111 ? -10.931 3.500 18.696 1.00 92.88 111 ASN A C 1
ATOM 801 O O . ASN A 1 111 ? -11.806 4.101 19.308 1.00 92.88 111 ASN A O 1
ATOM 805 N N . LEU A 1 112 ? -10.570 2.253 19.017 1.00 93.25 112 LEU A N 1
ATOM 806 C CA . LEU A 1 112 ? -11.179 1.506 20.125 1.00 93.25 112 LEU A CA 1
ATOM 807 C C . LEU A 1 112 ? -10.984 2.237 21.459 1.00 93.25 112 LEU A C 1
ATOM 809 O O . LEU A 1 112 ? -11.948 2.428 22.189 1.00 93.25 112 LEU A O 1
ATOM 813 N N . ARG A 1 113 ? -9.775 2.754 21.726 1.00 92.94 113 ARG A N 1
ATOM 814 C CA . ARG A 1 113 ? -9.523 3.598 22.908 1.00 92.94 113 ARG A CA 1
ATOM 815 C C . ARG A 1 113 ? -10.373 4.865 22.914 1.00 92.94 113 ARG A C 1
ATOM 817 O O . ARG A 1 113 ? -10.843 5.264 23.968 1.00 92.94 113 ARG A O 1
ATOM 824 N N . SER A 1 114 ? -10.576 5.500 21.757 1.00 93.06 114 SER A N 1
ATOM 825 C CA . SER A 1 114 ? -11.442 6.684 21.683 1.00 93.06 114 SER A CA 1
ATOM 826 C C . SER A 1 114 ? -12.914 6.363 21.948 1.00 93.06 114 SER A C 1
ATOM 828 O O . SER A 1 114 ? -13.615 7.191 22.518 1.00 93.06 114 SER A O 1
ATOM 830 N N . ILE A 1 115 ? -13.372 5.169 21.556 1.00 92.19 115 ILE A N 1
ATOM 831 C CA . ILE A 1 115 ? -14.729 4.693 21.834 1.00 92.19 115 ILE A CA 1
ATOM 832 C C . ILE A 1 115 ? -14.868 4.423 23.331 1.00 92.19 115 ILE A C 1
ATOM 834 O O . ILE A 1 115 ? -15.817 4.911 23.927 1.00 92.19 115 ILE A O 1
ATOM 838 N N . ASP A 1 116 ? -13.916 3.719 23.946 1.00 93.38 116 ASP A N 1
ATOM 839 C CA . ASP A 1 116 ? -13.942 3.451 25.389 1.00 93.38 116 ASP A CA 1
ATOM 840 C C . ASP A 1 116 ? -13.899 4.737 26.219 1.00 93.38 116 ASP A C 1
ATOM 842 O O . ASP A 1 116 ? -14.710 4.907 27.122 1.00 93.38 116 ASP A O 1
ATOM 846 N N . GLU A 1 117 ? -13.052 5.701 25.858 1.00 93.00 117 GLU A N 1
ATOM 847 C CA . GLU A 1 117 ? -13.039 7.014 26.511 1.00 93.00 117 GLU A CA 1
ATOM 848 C C . GLU A 1 117 ? -14.382 7.747 26.358 1.00 93.00 117 GLU A C 1
ATOM 850 O O . GLU A 1 117 ? -14.911 8.303 27.319 1.00 93.00 117 GLU A O 1
ATOM 855 N N . ALA A 1 118 ? -14.979 7.714 25.164 1.00 93.50 118 ALA A N 1
ATOM 856 C CA . ALA A 1 118 ? -16.296 8.301 24.939 1.00 93.50 118 ALA A CA 1
ATOM 857 C C . ALA A 1 118 ? -17.389 7.599 25.764 1.00 93.50 118 ALA A C 1
ATOM 859 O O . ALA A 1 118 ? -18.308 8.269 26.241 1.00 93.50 118 ALA A O 1
ATOM 860 N N . LYS A 1 119 ? -17.293 6.275 25.954 1.00 93.06 119 LYS A N 1
ATOM 861 C CA . LYS A 1 119 ? -18.231 5.503 26.781 1.00 93.06 119 LYS A CA 1
ATOM 862 C C . LYS A 1 119 ? -18.107 5.920 28.246 1.00 93.06 119 LYS A C 1
ATOM 864 O O . LYS A 1 119 ? -19.117 6.286 28.845 1.00 93.06 119 LYS A O 1
ATOM 869 N N . HIS A 1 120 ? -16.876 6.019 28.753 1.00 93.00 120 HIS A N 1
ATOM 870 C CA . HIS A 1 120 ? -16.588 6.498 30.105 1.00 93.00 120 HIS A CA 1
ATOM 871 C C . HIS A 1 120 ? -17.159 7.896 30.362 1.00 93.00 120 HIS A C 1
ATOM 873 O O . HIS A 1 120 ? -17.789 8.139 31.395 1.00 93.00 120 HIS A O 1
ATOM 879 N N . GLN A 1 121 ? -17.007 8.813 29.404 1.00 93.31 121 GLN A N 1
ATOM 880 C CA . GLN A 1 121 ? -17.573 10.160 29.510 1.00 93.31 121 GLN A CA 1
ATOM 881 C C . GLN A 1 121 ? -19.104 10.156 29.467 1.00 93.31 121 GLN A C 1
ATOM 883 O O . GLN A 1 121 ? -19.744 10.805 30.295 1.00 93.31 121 GLN A O 1
ATOM 888 N N . TRP A 1 122 ? -19.707 9.386 28.558 1.00 94.19 122 TRP A N 1
ATOM 889 C CA . TRP A 1 122 ? -21.160 9.213 28.502 1.00 94.19 122 TRP A CA 1
ATOM 890 C C . TRP A 1 122 ? -21.715 8.646 29.813 1.00 94.19 122 TRP A C 1
ATOM 892 O O . TRP A 1 122 ? -22.724 9.142 30.324 1.00 94.19 122 TRP A O 1
ATOM 902 N N . ALA A 1 123 ? -21.051 7.639 30.381 1.00 93.88 123 ALA A N 1
ATOM 903 C CA . ALA A 1 123 ? -21.484 7.002 31.612 1.00 93.88 123 ALA A CA 1
ATOM 904 C C . ALA A 1 123 ? -21.391 7.954 32.809 1.00 93.88 123 ALA A C 1
ATOM 906 O O . ALA A 1 123 ? -22.329 8.021 33.608 1.00 93.88 123 ALA A O 1
ATOM 907 N N . ALA A 1 124 ? -20.316 8.744 32.895 1.00 92.94 124 ALA A N 1
ATOM 908 C CA . ALA A 1 124 ? -20.152 9.768 33.922 1.00 92.94 124 ALA A CA 1
ATOM 909 C C . ALA A 1 124 ? -21.231 10.863 33.826 1.00 92.94 124 ALA A C 1
ATOM 911 O O . ALA A 1 124 ? -21.873 11.188 34.82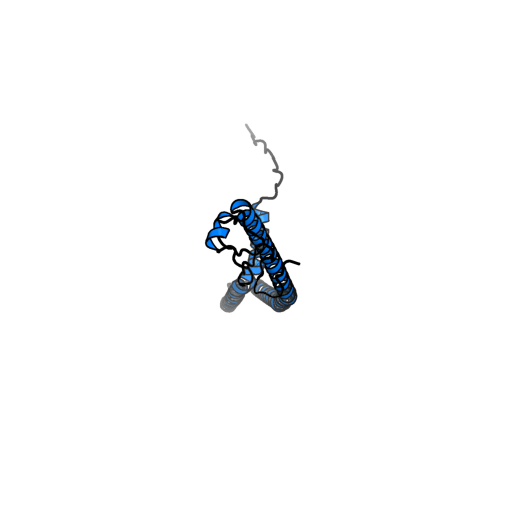7 1.00 92.94 124 ALA A O 1
ATOM 912 N N . ASP A 1 125 ? -21.487 11.383 32.623 1.00 93.62 125 ASP A N 1
ATOM 913 C CA . ASP A 1 125 ? -22.448 12.468 32.391 1.00 93.62 125 ASP A CA 1
ATOM 914 C C . ASP A 1 125 ? -23.904 12.042 32.609 1.00 93.62 125 ASP A C 1
ATOM 916 O O . ASP A 1 125 ? -24.732 12.817 33.094 1.00 93.62 125 ASP A O 1
ATOM 920 N N . LYS A 1 126 ? -24.247 10.813 32.213 1.00 92.69 126 LYS A N 1
ATOM 921 C CA . LYS A 1 126 ? -25.609 10.269 32.313 1.00 92.69 126 LYS A CA 1
ATOM 922 C C . LYS A 1 126 ? -25.842 9.452 33.581 1.00 92.69 126 LYS A C 1
ATOM 924 O O . LYS A 1 126 ? -26.937 8.911 33.736 1.00 92.69 126 LYS A O 1
ATOM 929 N N . GLN A 1 127 ? -24.844 9.381 34.465 1.00 91.69 127 GLN A N 1
ATOM 930 C CA . GLN A 1 127 ? -24.861 8.592 35.700 1.00 91.69 127 GLN A CA 1
ATOM 931 C C . GLN A 1 127 ? -25.256 7.125 35.443 1.00 91.69 127 GLN A C 1
ATOM 933 O O . GLN A 1 127 ? -26.117 6.567 36.127 1.00 91.69 127 GLN A O 1
ATOM 938 N N . LYS A 1 128 ? -24.666 6.522 34.405 1.00 91.25 128 LYS A N 1
ATOM 939 C CA . LYS A 1 128 ? -24.927 5.138 33.985 1.00 91.25 128 LYS A CA 1
ATOM 940 C C . LYS A 1 128 ? -24.086 4.150 34.776 1.00 91.25 128 LYS A C 1
ATOM 942 O O . LYS A 1 128 ? -23.066 4.500 35.365 1.00 91.25 128 LYS A O 1
ATOM 947 N N . GLN A 1 129 ? -24.540 2.905 34.794 1.00 88.81 129 GLN A N 1
ATOM 948 C CA . GLN A 1 129 ? -23.823 1.800 35.415 1.00 88.81 129 GLN A CA 1
ATOM 949 C C . GLN A 1 129 ? -22.941 1.080 34.396 1.00 88.81 129 GLN A C 1
ATOM 951 O O . GLN A 1 129 ? -23.142 1.176 33.188 1.00 88.81 129 GLN A O 1
ATOM 956 N N . THR A 1 130 ? -21.990 0.289 34.891 1.00 87.69 130 THR A N 1
ATOM 957 C CA . THR A 1 130 ? -21.054 -0.487 34.062 1.00 87.69 130 THR A CA 1
ATOM 958 C C . THR A 1 130 ? -21.737 -1.525 33.167 1.00 87.69 130 THR A C 1
ATOM 960 O O . THR A 1 130 ? -21.137 -1.993 32.208 1.00 87.69 130 THR A O 1
ATOM 963 N N . THR A 1 131 ? -22.988 -1.886 33.453 1.00 90.50 131 THR A N 1
ATOM 964 C CA . THR A 1 131 ? -23.788 -2.818 32.645 1.00 90.50 131 THR A CA 1
ATOM 965 C C . THR A 1 131 ? -24.580 -2.135 31.532 1.00 90.50 131 THR A C 1
ATOM 967 O O . THR A 1 131 ? -25.169 -2.826 30.703 1.00 90.50 131 THR A O 1
ATOM 970 N N . ASP A 1 132 ? -24.651 -0.802 31.525 1.00 89.38 132 ASP A N 1
ATOM 971 C CA . ASP A 1 132 ? -25.413 -0.069 30.521 1.00 89.38 132 ASP A CA 1
ATOM 972 C C . ASP A 1 132 ? -24.631 -0.003 29.202 1.00 89.38 132 ASP A C 1
ATOM 974 O O . ASP A 1 132 ? -23.421 0.236 29.183 1.00 89.38 132 ASP A O 1
ATOM 978 N N . ILE A 1 133 ? -25.337 -0.212 28.089 1.00 91.50 133 ILE A N 1
ATOM 979 C CA . ILE A 1 133 ? -24.777 -0.165 26.735 1.00 91.50 133 ILE A CA 1
ATOM 980 C C . ILE A 1 133 ? -25.232 1.147 26.079 1.00 91.50 133 ILE A C 1
ATOM 982 O O . ILE A 1 133 ? -26.444 1.351 25.941 1.00 91.50 133 ILE A O 1
ATOM 986 N N . PRO A 1 134 ? -24.311 2.038 25.672 1.00 90.75 134 PRO A N 1
ATOM 987 C CA . PRO A 1 134 ? -24.681 3.263 24.978 1.00 90.75 134 PRO A CA 1
ATOM 988 C C . PRO A 1 134 ? -25.230 2.972 23.582 1.00 90.75 134 PRO A C 1
ATOM 990 O O . PRO A 1 134 ? -24.677 2.160 22.837 1.00 90.75 134 PRO A O 1
ATOM 993 N N . ALA A 1 135 ? -26.278 3.694 23.183 1.00 90.94 135 ALA A N 1
ATOM 994 C CA . ALA A 1 135 ? -26.673 3.735 21.780 1.00 90.94 135 ALA A CA 1
ATOM 995 C C . ALA A 1 135 ? -25.670 4.576 20.969 1.00 90.94 135 ALA A C 1
ATOM 997 O O . ALA A 1 135 ? -25.144 5.578 21.459 1.00 90.94 135 ALA A O 1
ATOM 998 N N . GLU A 1 136 ? -25.450 4.238 19.695 1.00 85.81 136 GLU A N 1
ATOM 999 C CA . GLU A 1 136 ? -24.500 4.964 18.831 1.00 85.81 136 GLU A CA 1
ATOM 1000 C C . GLU A 1 136 ? -24.780 6.477 18.773 1.00 85.81 136 GLU A C 1
ATOM 1002 O O . GLU A 1 136 ? -23.861 7.299 18.811 1.00 85.81 136 GLU A O 1
ATOM 1007 N N . SER A 1 137 ? -26.059 6.868 18.754 1.00 88.44 137 SER A N 1
ATOM 1008 C CA . SER A 1 137 ? -26.482 8.273 18.758 1.00 88.44 137 SER A CA 1
ATOM 1009 C C . SER A 1 137 ? -26.105 9.020 20.038 1.00 88.44 137 SER A C 1
ATOM 1011 O O . SER A 1 137 ? -25.890 10.229 20.000 1.00 88.44 137 SER A O 1
ATOM 1013 N N . GLU A 1 138 ? -26.036 8.319 21.171 1.00 89.06 138 GLU A N 1
ATOM 1014 C CA . GLU A 1 138 ? -25.664 8.902 22.463 1.00 89.06 138 GLU A CA 1
ATOM 1015 C C . GLU A 1 138 ? -24.150 9.028 22.623 1.00 89.06 138 GLU A C 1
ATOM 1017 O O . GLU A 1 138 ? -23.692 9.939 23.308 1.00 89.06 138 GLU A O 1
ATOM 1022 N N . LEU A 1 139 ? -23.382 8.159 21.958 1.00 90.19 139 LEU A N 1
ATOM 1023 C CA . LEU A 1 139 ? -21.920 8.174 21.991 1.00 90.19 139 LEU A CA 1
ATOM 1024 C C . LEU A 1 139 ? -21.318 9.189 21.010 1.00 90.19 139 LEU A C 1
ATOM 1026 O O . LEU A 1 139 ? -20.279 9.789 21.272 1.00 90.19 139 LEU A O 1
ATOM 1030 N N . THR A 1 140 ? -22.012 9.427 19.896 1.00 90.56 140 THR A N 1
ATOM 1031 C CA . THR A 1 140 ? -21.649 10.404 18.862 1.00 90.56 140 THR A CA 1
ATOM 1032 C C . THR A 1 140 ? -21.164 11.758 19.418 1.00 90.56 140 THR A C 1
ATOM 1034 O O . THR A 1 140 ? -20.090 12.186 19.003 1.00 90.56 140 THR A O 1
ATOM 1037 N N . PRO A 1 141 ? -21.853 12.450 20.351 1.00 93.25 141 PRO A N 1
ATOM 1038 C CA . PRO A 1 141 ? -21.389 13.743 20.872 1.00 93.25 141 PRO A CA 1
ATOM 1039 C C . PRO A 1 141 ? -20.055 13.699 21.637 1.00 93.25 141 PRO A C 1
ATOM 1041 O O . PRO A 1 141 ? -19.397 14.735 21.721 1.00 93.25 141 PRO A O 1
ATOM 1044 N N . TYR A 1 142 ? -19.654 12.536 22.155 1.00 91.25 142 TYR A N 1
ATOM 1045 C CA . TYR A 1 142 ? -18.424 12.343 22.931 1.00 91.25 142 TYR A CA 1
ATOM 1046 C C . TYR A 1 142 ? -17.217 11.957 22.062 1.00 91.25 142 TYR A C 1
ATOM 1048 O O . TYR A 1 142 ? -16.072 12.027 22.501 1.00 91.25 142 TYR A O 1
ATOM 1056 N N . LEU A 1 143 ? -17.447 11.592 20.798 1.00 90.31 143 LEU A N 1
ATOM 1057 C CA . LEU A 1 143 ? -16.381 11.269 19.853 1.00 90.31 143 LEU A CA 1
ATOM 1058 C C . LEU A 1 143 ? -15.768 12.542 19.253 1.00 90.31 143 LEU A C 1
ATOM 1060 O O . LEU A 1 143 ? -16.475 13.487 18.901 1.00 90.31 143 LEU A O 1
ATOM 1064 N N . THR A 1 144 ? -14.448 12.5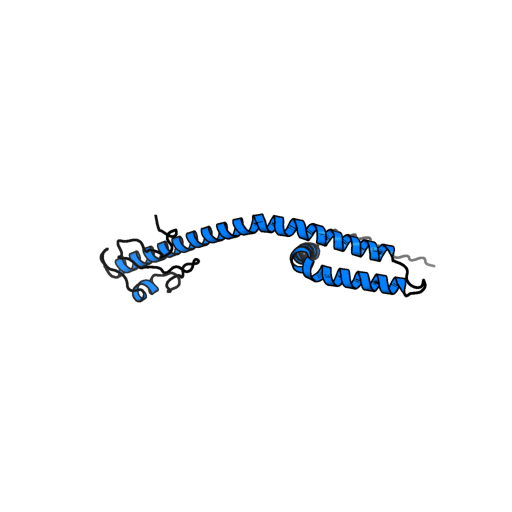38 19.031 1.00 84.19 144 THR A N 1
ATOM 1065 C CA . THR A 1 144 ? -13.690 13.698 18.514 1.00 84.19 144 THR A CA 1
ATOM 1066 C C . THR A 1 144 ? -14.279 14.284 17.229 1.00 84.19 144 THR A C 1
ATOM 1068 O O . THR A 1 144 ? -14.372 15.500 17.087 1.00 84.19 144 THR A O 1
ATOM 1071 N N . ASN A 1 145 ? -14.708 13.425 16.301 1.00 86.62 145 ASN A N 1
ATOM 1072 C CA . ASN A 1 145 ? -15.274 13.838 15.013 1.00 86.62 145 ASN A CA 1
ATOM 1073 C C . ASN A 1 145 ? -16.805 13.867 15.002 1.00 86.62 145 ASN A C 1
ATOM 1075 O O . ASN A 1 145 ? -17.399 14.025 13.939 1.00 86.62 145 ASN A O 1
ATOM 1079 N N . ARG A 1 146 ? -17.452 13.682 16.159 1.00 87.88 146 ARG A N 1
ATOM 1080 C CA . ARG A 1 146 ? -18.908 13.519 16.272 1.00 87.88 146 ARG A CA 1
ATOM 1081 C C . ARG A 1 146 ? -19.485 12.489 15.300 1.00 87.88 146 ARG A C 1
ATOM 1083 O O . ARG A 1 146 ? -20.565 12.672 14.747 1.00 87.88 146 ARG A O 1
ATOM 1090 N N . GLN A 1 147 ? -18.724 11.432 15.057 1.00 90.19 147 GLN A N 1
ATOM 1091 C CA . GLN A 1 147 ? -19.083 10.327 14.186 1.00 90.19 147 GLN A CA 1
ATOM 1092 C C . GLN A 1 147 ? -18.317 9.093 14.649 1.00 90.19 147 GLN A C 1
ATOM 1094 O O . GLN A 1 147 ? -17.162 9.207 15.072 1.00 90.19 147 GLN A O 1
ATOM 1099 N N . MET A 1 148 ? -18.951 7.927 14.531 1.00 86.44 148 MET A N 1
ATOM 1100 C CA . MET A 1 148 ? -18.286 6.648 14.740 1.00 86.44 148 MET A CA 1
ATOM 1101 C C . MET A 1 148 ? -17.081 6.523 13.789 1.00 86.44 148 MET A C 1
ATOM 1103 O O . MET A 1 148 ? -17.239 6.722 12.580 1.00 86.44 148 MET A O 1
ATOM 1107 N N . PRO A 1 149 ? -15.871 6.233 14.296 1.00 90.44 149 PRO A N 1
ATOM 1108 C CA . PRO A 1 149 ? -14.723 6.013 13.433 1.00 90.44 149 PRO A CA 1
ATOM 1109 C C . PRO A 1 149 ? -14.922 4.749 12.592 1.00 90.44 149 PRO A C 1
ATOM 1111 O O . PRO A 1 149 ? -15.557 3.794 13.026 1.00 90.44 149 PRO A O 1
ATOM 1114 N N . ASN A 1 150 ? -14.306 4.712 11.412 1.00 91.50 150 ASN A N 1
ATOM 1115 C CA . ASN A 1 150 ? -14.279 3.514 10.575 1.00 91.50 150 ASN A CA 1
ATOM 1116 C C . ASN A 1 150 ? -12.955 2.776 10.776 1.00 91.50 150 ASN A C 1
ATOM 1118 O O . ASN A 1 150 ? -11.885 3.395 10.819 1.00 91.50 150 ASN A O 1
ATOM 1122 N N . CYS A 1 151 ? -13.000 1.447 10.856 1.00 92.25 151 CYS A N 1
ATOM 1123 C CA . CYS A 1 151 ? -11.781 0.657 10.945 1.00 92.25 151 CYS A CA 1
ATOM 1124 C C . CYS A 1 151 ? -10.993 0.755 9.626 1.00 92.25 151 CYS A C 1
ATOM 1126 O O . CYS A 1 151 ? -11.538 0.471 8.558 1.00 92.25 151 CYS A O 1
ATOM 1128 N N . PRO A 1 152 ? -9.687 1.075 9.654 1.00 90.25 152 PRO A N 1
ATOM 1129 C CA . PRO A 1 152 ? -8.873 1.188 8.439 1.00 90.25 152 PRO A CA 1
ATOM 1130 C C . PRO A 1 152 ? -8.627 -0.163 7.736 1.00 90.25 152 PRO A C 1
ATOM 1132 O O . PRO A 1 152 ? -8.115 -0.189 6.613 1.00 90.25 152 PRO A O 1
ATOM 1135 N N . ALA A 1 153 ? -8.967 -1.281 8.388 1.00 90.44 153 ALA A N 1
ATOM 1136 C CA . ALA A 1 153 ? -9.010 -2.621 7.797 1.00 90.44 153 ALA A CA 1
ATOM 1137 C C . ALA A 1 153 ? -10.419 -3.048 7.334 1.00 90.44 153 ALA A C 1
ATOM 1139 O O . ALA A 1 153 ? -10.551 -4.128 6.769 1.00 90.44 153 ALA A O 1
ATOM 1140 N N . GLY A 1 154 ? -11.449 -2.218 7.549 1.00 90.06 154 GLY A N 1
ATOM 1141 C CA . GLY A 1 154 ? -12.830 -2.491 7.135 1.00 90.06 154 GLY A CA 1
ATOM 1142 C C . GLY A 1 154 ? -13.645 -3.367 8.091 1.00 90.06 154 GLY A C 1
ATOM 1143 O O . GLY A 1 154 ? -14.634 -3.941 7.659 1.00 90.06 154 GLY A O 1
ATOM 1144 N N . GLY A 1 155 ? -13.226 -3.512 9.352 1.00 91.88 155 GLY A N 1
ATOM 1145 C CA . GLY A 1 155 ? -14.033 -4.177 10.380 1.00 91.88 155 GLY A CA 1
ATOM 1146 C C . GLY A 1 155 ? -15.070 -3.258 11.021 1.00 91.88 155 GLY A C 1
ATOM 1147 O O . GLY A 1 155 ? -14.882 -2.041 11.059 1.00 91.88 155 GLY A O 1
ATOM 1148 N N . ASP A 1 156 ? -16.106 -3.859 11.593 1.00 93.31 156 ASP A N 1
ATOM 1149 C CA . ASP A 1 156 ? -17.120 -3.145 12.362 1.00 93.31 156 ASP A CA 1
ATOM 1150 C C . ASP A 1 156 ? -16.711 -3.032 13.835 1.00 93.31 156 ASP A C 1
ATOM 1152 O O . ASP A 1 156 ? -15.950 -3.859 14.362 1.00 93.31 156 ASP A O 1
ATOM 1156 N N . TYR A 1 157 ? -17.188 -1.972 14.483 1.00 93.50 157 TYR A N 1
ATOM 1157 C CA . TYR A 1 157 ? -17.002 -1.741 15.910 1.00 93.50 157 TYR A CA 1
ATOM 1158 C C . TYR A 1 157 ? -18.258 -2.140 16.668 1.00 93.50 157 TYR A C 1
ATOM 1160 O O . TYR A 1 157 ? -19.357 -1.722 16.314 1.00 93.50 157 TYR A O 1
ATOM 1168 N N . THR A 1 158 ? -18.080 -2.898 17.745 1.00 92.31 158 THR A N 1
ATOM 1169 C CA . THR A 1 158 ? -19.163 -3.235 18.666 1.00 92.31 158 THR A CA 1
ATOM 1170 C C . THR A 1 158 ? -18.969 -2.457 19.957 1.00 92.31 158 THR A C 1
ATOM 1172 O O . THR A 1 158 ? -17.976 -2.648 20.669 1.00 92.31 158 THR A O 1
ATOM 1175 N N . ILE A 1 159 ? -19.926 -1.575 20.246 1.00 89.44 159 ILE A N 1
ATOM 1176 C CA . ILE A 1 159 ? -20.039 -0.901 21.537 1.00 89.44 159 ILE A CA 1
ATOM 1177 C C . ILE A 1 159 ? -20.570 -1.940 22.533 1.00 89.44 159 ILE A C 1
ATOM 1179 O O . ILE A 1 159 ? -21.731 -2.340 22.461 1.00 89.44 159 ILE A O 1
ATOM 1183 N N . ASN A 1 160 ? -19.703 -2.414 23.427 1.00 91.12 160 ASN A N 1
ATOM 1184 C CA . ASN A 1 160 ? -20.094 -3.284 24.537 1.00 91.12 160 ASN A CA 1
ATOM 1185 C C . ASN A 1 160 ? -20.611 -2.447 25.722 1.00 91.12 160 ASN A C 1
ATOM 1187 O O . ASN A 1 160 ? -20.674 -1.216 25.642 1.00 91.12 160 ASN A O 1
ATOM 1191 N N . ALA A 1 161 ? -20.990 -3.104 26.821 1.00 91.31 161 ALA A N 1
ATOM 1192 C CA . ALA A 1 161 ? -21.358 -2.413 28.053 1.00 91.31 161 ALA A CA 1
ATOM 1193 C C . ALA A 1 161 ? -20.215 -1.512 28.541 1.00 91.31 161 ALA A C 1
ATOM 1195 O O . ALA A 1 161 ? -19.052 -1.726 28.207 1.00 91.31 161 ALA A O 1
ATOM 1196 N N . GLU A 1 162 ? -20.532 -0.486 29.322 1.00 88.75 162 GLU A N 1
ATOM 1197 C CA . GLU A 1 162 ? -19.542 0.456 29.849 1.00 88.75 162 GLU A CA 1
ATOM 1198 C C . GLU A 1 162 ? -18.336 -0.236 30.520 1.00 88.75 162 GLU A C 1
ATOM 1200 O O . GLU A 1 162 ? -17.191 0.127 30.259 1.00 88.75 162 GLU A O 1
ATOM 1205 N N . GLY A 1 163 ? -18.583 -1.287 31.306 1.00 87.06 163 GLY A N 1
ATOM 1206 C CA . GLY A 1 163 ? -17.553 -2.071 31.992 1.00 87.06 163 GLY A CA 1
ATOM 1207 C C . GLY A 1 163 ? -16.738 -3.011 31.098 1.00 87.06 163 GLY A C 1
ATOM 1208 O O . GLY A 1 163 ? -15.722 -3.528 31.555 1.00 87.06 163 GLY A O 1
ATOM 1209 N N . ASP A 1 164 ? -17.155 -3.213 29.849 1.00 91.69 164 ASP A N 1
ATOM 1210 C CA . ASP A 1 164 ? -16.490 -4.080 28.880 1.00 91.69 164 ASP A CA 1
ATOM 1211 C C . ASP A 1 164 ? -15.849 -3.239 27.768 1.00 91.69 164 ASP A C 1
ATOM 1213 O O . ASP A 1 164 ? -16.494 -2.372 27.173 1.00 91.69 164 ASP A O 1
ATOM 1217 N N . SER A 1 165 ? -14.586 -3.504 27.427 1.00 89.88 165 SER A N 1
ATOM 1218 C CA . SER A 1 165 ? -13.905 -2.784 26.342 1.00 89.88 165 SER A CA 1
ATOM 1219 C C . SER A 1 165 ? -14.622 -2.945 25.001 1.00 89.88 165 SER A C 1
ATOM 1221 O O . SER A 1 165 ? -15.145 -4.016 24.668 1.00 89.88 165 SER A O 1
ATOM 1223 N N . ALA A 1 166 ? -14.620 -1.885 24.196 1.00 92.56 166 ALA A N 1
ATOM 1224 C CA . ALA A 1 166 ? -15.100 -1.927 22.824 1.00 92.56 166 ALA A CA 1
ATOM 1225 C C . ALA A 1 166 ? -14.287 -2.934 21.999 1.00 92.56 166 ALA A C 1
ATOM 1227 O O . ALA A 1 166 ? -13.077 -3.103 22.176 1.00 92.56 166 ALA A O 1
ATOM 1228 N N . THR A 1 167 ? -14.953 -3.600 21.057 1.00 93.56 167 THR A N 1
ATOM 1229 C CA . THR A 1 167 ? -14.327 -4.647 20.237 1.00 93.56 167 THR A CA 1
ATOM 1230 C C . THR A 1 167 ? -14.441 -4.341 18.752 1.00 93.56 167 THR A C 1
ATOM 1232 O O . THR A 1 167 ? -15.330 -3.616 18.308 1.00 93.56 167 THR A O 1
ATOM 1235 N N . CYS A 1 168 ? -13.505 -4.882 17.972 1.00 94.12 168 CYS A N 1
ATOM 1236 C CA . CYS A 1 168 ? -13.545 -4.854 16.515 1.00 94.12 168 CYS A CA 1
ATOM 1237 C C . CYS A 1 168 ? -13.737 -6.279 15.991 1.00 94.12 168 CYS A C 1
ATOM 1239 O O . CYS A 1 168 ? -13.146 -7.216 16.525 1.00 94.12 168 CYS A O 1
ATOM 1241 N N . SER A 1 169 ? -14.489 -6.453 14.902 1.00 94.25 169 SER A N 1
ATOM 1242 C CA . SER A 1 169 ? -14.691 -7.770 14.274 1.00 94.25 169 SER A CA 1
ATOM 1243 C C . SER A 1 169 ? -13.403 -8.409 13.724 1.00 94.25 169 SER A C 1
ATOM 1245 O O . SER A 1 169 ? -13.403 -9.586 13.370 1.00 94.25 169 SER A O 1
ATOM 1247 N N . ILE A 1 170 ? -12.300 -7.654 13.621 1.00 92.75 170 ILE A N 1
ATOM 1248 C CA . ILE A 1 170 ? -11.009 -8.151 13.129 1.00 92.75 170 ILE A CA 1
ATOM 1249 C C . ILE A 1 170 ? -10.222 -8.809 14.280 1.00 92.75 170 ILE A C 1
ATOM 1251 O O . ILE A 1 170 ? -9.792 -8.100 15.191 1.00 92.75 170 ILE A O 1
ATOM 1255 N N . PRO A 1 171 ? -9.908 -10.122 14.217 1.00 84.88 171 PRO A N 1
ATOM 1256 C CA . PRO A 1 171 ? -9.340 -10.869 15.350 1.00 84.88 171 PRO A CA 1
ATOM 1257 C C . PRO A 1 171 ? -8.010 -10.343 15.908 1.00 84.88 171 PRO A C 1
ATOM 1259 O O . PRO A 1 171 ? -7.681 -10.595 17.058 1.00 84.88 171 PRO A O 1
ATOM 1262 N N . LYS A 1 172 ? -7.208 -9.634 15.102 1.00 82.81 172 LYS A N 1
ATOM 1263 C CA . LYS A 1 172 ? -5.899 -9.096 15.521 1.00 82.81 172 LYS A CA 1
ATOM 1264 C C . LYS A 1 172 ? -5.976 -7.694 16.141 1.00 82.81 172 LYS A C 1
ATOM 1266 O O . LYS A 1 172 ? -4.933 -7.134 16.492 1.00 82.81 172 LYS A O 1
ATOM 1271 N N . HIS A 1 173 ? -7.164 -7.092 16.189 1.00 86.50 173 HIS A N 1
ATOM 1272 C CA . HIS A 1 173 ? -7.395 -5.709 16.604 1.00 86.50 173 HIS A CA 1
ATOM 1273 C C . HIS A 1 173 ? -8.147 -5.661 17.940 1.00 86.50 173 HIS A C 1
ATOM 1275 O O . HIS A 1 173 ? -9.276 -5.181 18.010 1.00 86.50 173 HIS A O 1
ATOM 1281 N N . THR A 1 174 ? -7.527 -6.172 18.996 1.00 85.12 174 THR A N 1
ATOM 1282 C CA . THR A 1 174 ? -8.081 -6.149 20.353 1.00 85.12 174 THR A CA 1
ATOM 1283 C C . THR A 1 174 ? -7.350 -5.122 21.210 1.00 85.12 174 THR A C 1
ATOM 1285 O O . THR A 1 174 ? -6.155 -4.878 21.016 1.00 85.12 174 THR A O 1
ATOM 1288 N N . LEU A 1 175 ? -8.079 -4.502 22.137 1.00 77.62 175 LEU A N 1
ATOM 1289 C CA . LEU A 1 175 ? -7.485 -3.81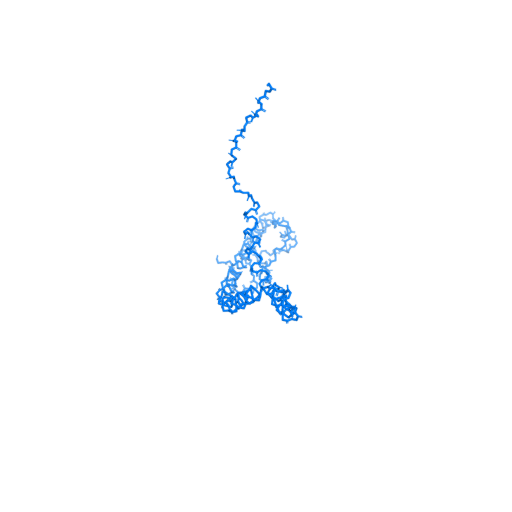1 23.273 1.00 77.62 175 LEU A CA 1
ATOM 1290 C C . LEU A 1 175 ? -7.055 -4.897 24.263 1.00 77.62 175 LEU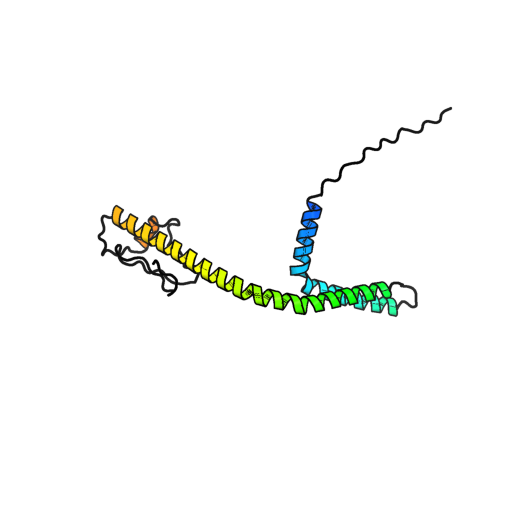 A C 1
ATOM 1292 O O . LEU A 1 175 ? -7.902 -5.631 24.763 1.00 77.62 175 LEU A O 1
ATOM 1296 N N . GLU A 1 176 ? -5.745 -5.075 24.417 1.00 61.03 176 GLU A N 1
ATOM 1297 C CA . GLU A 1 176 ? -5.159 -5.899 25.483 1.00 61.03 176 GLU A CA 1
ATOM 1298 C C . GLU A 1 176 ? -5.019 -5.084 26.770 1.00 61.03 176 GLU A C 1
ATOM 1300 O O . GLU A 1 176 ? -4.735 -3.864 26.656 1.00 61.03 176 GLU A O 1
#

Secondary structure (DSSP, 8-state):
----PPP----PPP----HHHHHHHHHHHHHHHHSHHHHHHHHHHHHHHHHHHHHHSTTS---HHHHHHHHHHHHHHHHHHHHHHHHHHHHHHHHHHHHHHHHHHHHHHHHHHHHHHHHHHHHHHHT--TT----HHHHGGGSTTSSPPPPTTSPPEE---TTS--EESSTT----

Sequence (176 aa):
MNETIPPISSNAPTPKTSALAIWSLVLGVLSLVCCSIFAAVPGVICGHKALSRIKNSMGILEGRGLAISGLVTSYLGIALAVFIIPMLLAIAIPNFVKARETAQKNGCINNLRSIDEAKHQWAADKQKQTTDIPAESELTPYLTNRQMPNCPAGGDYTINAEGDSATCSIPKHTLE

Foldseek 3Di:
DDDDDDDDDDDDDDDDPDVVVVVCVVVVVVCLVVPLVPVLVVQLVVLVVVCVCCVPVPPPDDCNVVSVVSNVVSVVSVVVCVPVVVVVCVVVVVVVVVVLVVVLLVVLLVLLVQQLQLLVVLCVVVVHDQQDFDDQQSSLVSHPVSHRDARPVRWDWDGGGNVDGIDTPDPSNDDD

pLDDT: mean 79.98, std 14.04, range [43.06, 94.25]

Radius of gyration: 33.43 Å; chains: 1; bounding box: 71×73×86 Å